Protein AF-A0ABD6B988-F1 (afdb_monomer)

Nearest PDB structures (foldseek):
  6kkk-assembly3_C  TM=8.784E-01  e=4.807E+00  Escherichia coli K-12
  6e9n-assembly2_B  TM=7.735E-01  e=2.191E+00  Escherichia coli
  8qcz-assembly1_A  TM=8.570E-01  e=4.807E+00  Homo sapiens

pLDDT: mean 90.86, std 9.49, range [39.59, 98.5]

Secondary structure (DSSP, 8-state):
-HHHHHHHHHHHHHHHHHHHHHTT-HHHHHHHHHHHHHHHTHHHHHHHHHHHHHH-STTHHHHHHHHHHHHHIIIIIHHHHHHHHHHHHHHHHHHHHHHHHHHHHHHHGGGPPPPGGG-

InterPro domains:
  IPR011701 Major facilitator superfamily [PF07690] (2-114)
  IPR020846 Major facilitator superfamily domain [PS50850] (1-119)
  IPR036259 MFS transporter superfamily [G3DSA:1.20.1250.20] (1-118)
  IPR036259 MFS transporter superfamily [SSF103473] (2-114)

Foldseek 3Di:
DLLLVLLLLLLVLLLQLLVCVVVVNVVSNVVSNVSSVVSVPVCVVVVLVVQCLAVNDPPSVVSVVVVCVVVVCCPPVVVVVLVVCCVPVNDSVSSNVVSVVSNVVSVVVVPDDDRPVPD

Mean predicted aligned error: 4.56 Å

Structure (mmCIF, N/CA/C/O b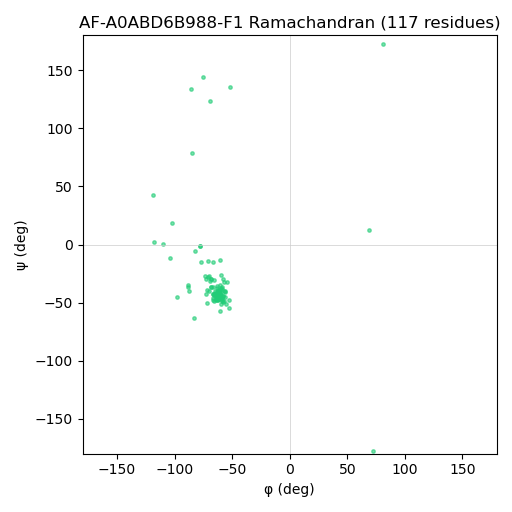ackbone):
data_AF-A0ABD6B988-F1
#
_entry.id   AF-A0ABD6B988-F1
#
loop_
_atom_site.group_PDB
_atom_site.id
_atom_site.type_symbol
_atom_site.label_atom_id
_atom_site.label_alt_id
_atom_site.label_comp_id
_atom_site.label_asym_id
_atom_site.label_entity_id
_atom_site.label_seq_id
_atom_site.pdbx_PDB_ins_code
_atom_site.Cartn_x
_atom_site.Cartn_y
_atom_site.Cartn_z
_atom_site.occupancy
_atom_site.B_iso_or_equiv
_atom_site.auth_seq_id
_atom_site.auth_comp_id
_atom_site.auth_asym_id
_atom_site.auth_atom_id
_atom_site.pdbx_PDB_model_num
ATOM 1 N N . A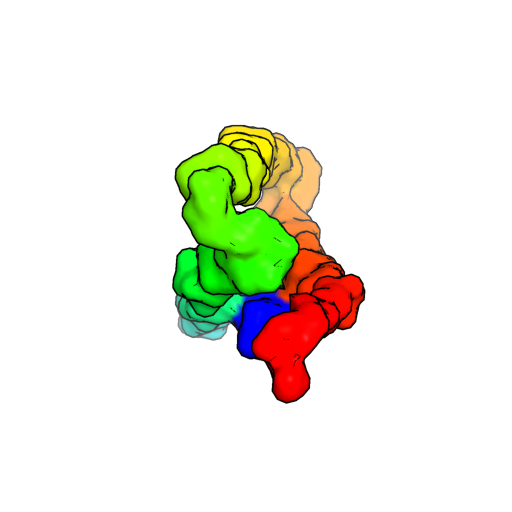RG A 1 1 ? -14.901 -4.054 4.512 1.00 82.69 1 ARG A N 1
ATOM 2 C CA . ARG A 1 1 ? -14.888 -4.642 3.145 1.00 82.69 1 ARG A CA 1
ATOM 3 C C . ARG A 1 1 ? -14.439 -3.636 2.079 1.00 82.69 1 ARG A C 1
ATOM 5 O O . ARG A 1 1 ? -13.495 -3.948 1.371 1.00 82.69 1 ARG A O 1
ATOM 12 N N . THR A 1 2 ? -15.017 -2.430 2.001 1.00 89.75 2 THR A N 1
ATOM 13 C CA . THR A 1 2 ? -14.612 -1.383 1.032 1.00 89.75 2 THR A CA 1
ATOM 14 C C . THR A 1 2 ? -13.115 -1.071 1.063 1.00 89.75 2 THR A C 1
ATOM 16 O O . THR A 1 2 ? -12.467 -1.086 0.025 1.00 89.75 2 THR A O 1
ATOM 19 N N . VAL A 1 3 ? -12.542 -0.876 2.256 1.00 92.06 3 VAL A N 1
ATOM 20 C CA . VAL A 1 3 ? -11.100 -0.632 2.416 1.00 92.06 3 VAL A CA 1
ATOM 21 C C . VAL A 1 3 ? -10.256 -1.778 1.865 1.00 92.06 3 VAL A C 1
ATOM 23 O O . VAL A 1 3 ? -9.302 -1.518 1.145 1.00 92.06 3 VAL A O 1
ATOM 26 N N . THR A 1 4 ? -10.587 -3.025 2.213 1.00 94.12 4 THR A N 1
ATOM 27 C CA . THR A 1 4 ? -9.858 -4.223 1.768 1.00 94.12 4 THR A CA 1
ATOM 28 C C . THR A 1 4 ? -9.725 -4.231 0.253 1.00 94.12 4 THR A C 1
ATOM 30 O O . THR A 1 4 ? -8.617 -4.285 -0.268 1.00 94.12 4 THR A O 1
ATOM 33 N N . VAL A 1 5 ? -10.858 -4.113 -0.448 1.00 95.38 5 VAL A N 1
ATOM 34 C CA . VAL A 1 5 ? -10.897 -4.116 -1.914 1.00 95.38 5 VAL A CA 1
ATOM 35 C C . VAL A 1 5 ? -10.118 -2.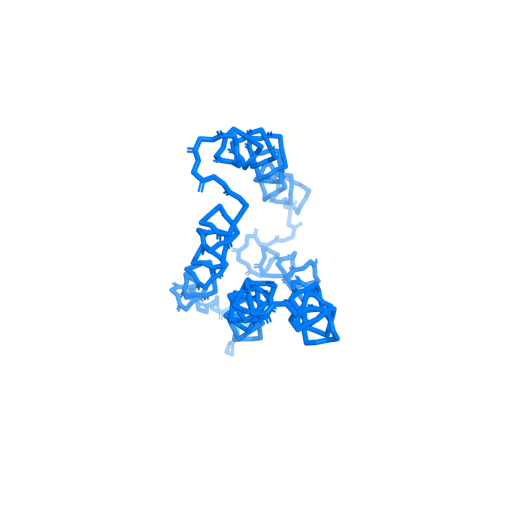927 -2.467 1.00 95.38 5 VAL A C 1
ATOM 37 O O . VAL A 1 5 ? -9.293 -3.100 -3.356 1.00 95.38 5 VAL A O 1
ATOM 40 N N . SER A 1 6 ? -10.321 -1.738 -1.900 1.00 96.38 6 SER A N 1
ATOM 41 C CA . SER A 1 6 ? -9.645 -0.523 -2.348 1.00 96.38 6 SER A CA 1
ATOM 42 C C . SER A 1 6 ? -8.122 -0.621 -2.211 1.00 96.38 6 SER A C 1
ATOM 44 O O . SER A 1 6 ? -7.400 -0.335 -3.154 1.00 96.38 6 SER A O 1
ATOM 46 N N . LEU A 1 7 ? -7.602 -1.087 -1.076 1.00 96.44 7 LEU A N 1
ATOM 47 C CA . LEU A 1 7 ? -6.158 -1.218 -0.862 1.00 96.44 7 LEU A CA 1
ATOM 48 C C . LEU A 1 7 ? -5.525 -2.313 -1.728 1.00 96.44 7 LEU A C 1
ATOM 50 O O . LEU A 1 7 ? -4.427 -2.117 -2.248 1.00 96.44 7 LEU A O 1
ATOM 54 N N . VAL A 1 8 ? -6.226 -3.429 -1.945 1.00 97.50 8 VAL A N 1
ATOM 55 C CA . VAL A 1 8 ? -5.767 -4.468 -2.878 1.00 97.50 8 VAL A CA 1
ATOM 56 C C . VAL A 1 8 ? -5.714 -3.918 -4.305 1.00 97.50 8 VAL A C 1
ATOM 58 O O . VAL A 1 8 ? -4.688 -4.057 -4.964 1.00 97.50 8 VAL A O 1
ATOM 61 N N . LEU A 1 9 ? -6.763 -3.226 -4.764 1.00 98.00 9 LEU A N 1
ATOM 62 C CA . LEU A 1 9 ? -6.777 -2.586 -6.083 1.00 98.00 9 LEU A CA 1
ATOM 63 C C . LEU A 1 9 ? -5.712 -1.491 -6.208 1.00 98.00 9 LEU A C 1
ATOM 65 O O . LEU A 1 9 ? -5.094 -1.374 -7.260 1.00 98.00 9 LEU A O 1
ATOM 69 N N . CYS A 1 10 ? -5.440 -0.740 -5.138 1.00 98.25 10 CYS A N 1
ATOM 70 C CA . CYS A 1 10 ? -4.343 0.226 -5.087 1.00 98.25 10 CYS A CA 1
ATOM 71 C C . CYS A 1 10 ? -2.991 -0.453 -5.337 1.00 98.25 10 CYS A C 1
ATOM 73 O O . CYS A 1 10 ? -2.207 0.029 -6.151 1.00 98.25 10 CYS A O 1
ATOM 75 N N . GLY A 1 11 ? -2.713 -1.566 -4.653 1.00 98.06 11 GLY A N 1
ATOM 76 C CA . GLY A 1 11 ? -1.467 -2.306 -4.834 1.00 98.06 11 GLY A CA 1
ATOM 77 C C . GLY A 1 11 ? -1.358 -2.949 -6.218 1.00 98.06 11 GLY A C 1
ATOM 78 O O . GLY A 1 11 ? -0.321 -2.831 -6.861 1.00 98.06 11 GLY A O 1
ATOM 79 N N . VAL A 1 12 ? -2.439 -3.545 -6.729 1.00 98.44 12 VAL A N 1
ATOM 80 C CA . VAL A 1 12 ? -2.476 -4.121 -8.086 1.00 98.44 12 VAL A CA 1
ATOM 81 C C . VAL A 1 12 ? -2.269 -3.045 -9.154 1.00 98.44 12 VAL A C 1
ATOM 83 O O . VAL A 1 12 ? -1.469 -3.239 -10.067 1.00 98.44 12 VAL A O 1
ATOM 86 N N . ALA A 1 13 ? -2.933 -1.894 -9.029 1.00 98.50 13 ALA A N 1
ATOM 87 C CA . ALA A 1 13 ? -2.752 -0.770 -9.942 1.00 98.50 13 ALA A CA 1
ATOM 88 C C . ALA A 1 13 ? -1.314 -0.234 -9.895 1.00 98.50 13 ALA A C 1
ATOM 90 O O . ALA A 1 13 ? -0.733 0.038 -10.942 1.00 98.50 13 ALA A O 1
ATOM 91 N N . LEU A 1 14 ? -0.705 -0.155 -8.707 1.00 98.50 14 LEU A N 1
ATOM 92 C CA . LEU A 1 14 ? 0.690 0.259 -8.564 1.00 98.50 14 LEU A CA 1
ATOM 93 C C . LEU A 1 14 ? 1.663 -0.745 -9.203 1.00 98.50 14 LEU A C 1
ATOM 95 O O . LEU A 1 14 ? 2.571 -0.333 -9.919 1.00 98.50 14 LEU A O 1
ATOM 99 N N . ALA A 1 15 ? 1.455 -2.051 -9.010 1.00 98.38 15 ALA A N 1
ATOM 100 C CA . ALA A 1 15 ? 2.248 -3.087 -9.676 1.00 98.38 15 ALA A CA 1
ATOM 101 C C . ALA A 1 15 ? 2.100 -3.019 -11.206 1.00 98.38 15 ALA A C 1
ATOM 103 O O . ALA A 1 15 ? 3.087 -3.113 -11.935 1.00 98.38 15 ALA A O 1
ATOM 104 N N . GLY A 1 16 ? 0.878 -2.786 -11.694 1.00 98.12 16 GLY A N 1
ATOM 105 C CA . GLY A 1 16 ? 0.615 -2.552 -13.110 1.00 98.12 16 GLY A CA 1
ATOM 106 C C . GLY A 1 16 ? 1.324 -1.304 -13.639 1.00 98.12 16 GLY A C 1
ATOM 107 O O . GLY A 1 16 ? 1.871 -1.340 -14.738 1.00 98.12 16 GLY A O 1
ATOM 108 N N . ALA A 1 17 ? 1.362 -0.216 -12.863 1.00 98.38 17 ALA A N 1
ATOM 109 C CA . ALA A 1 17 ? 2.091 0.994 -13.233 1.00 98.38 17 ALA A CA 1
ATOM 110 C C . ALA A 1 17 ? 3.594 0.710 -13.373 1.00 98.38 17 ALA A C 1
ATOM 112 O O . ALA A 1 17 ? 4.190 1.124 -14.361 1.00 98.38 17 ALA A O 1
ATOM 113 N N . VAL A 1 18 ? 4.191 -0.061 -12.455 1.00 98.25 18 VAL A N 1
ATOM 114 C CA . VAL A 1 18 ? 5.594 -0.498 -12.575 1.00 98.25 18 VAL A CA 1
ATOM 115 C C . VAL A 1 18 ? 5.816 -1.276 -13.875 1.00 98.25 18 VAL A C 1
ATOM 117 O O . VAL A 1 18 ? 6.709 -0.931 -14.643 1.00 98.25 18 VAL A O 1
ATOM 120 N N . ALA A 1 19 ? 4.970 -2.267 -14.172 1.00 97.94 19 ALA A N 1
ATOM 121 C CA . ALA A 1 19 ? 5.085 -3.060 -15.398 1.00 97.94 19 ALA A CA 1
ATOM 122 C C . ALA A 1 19 ? 4.919 -2.215 -16.677 1.00 97.94 19 ALA A C 1
ATOM 124 O O . ALA A 1 19 ? 5.664 -2.389 -17.640 1.00 97.94 19 ALA A O 1
ATOM 125 N N . ALA A 1 20 ? 3.970 -1.273 -16.691 1.00 97.81 20 ALA A N 1
ATOM 126 C CA . ALA A 1 20 ? 3.764 -0.364 -17.817 1.00 97.81 20 ALA A CA 1
ATOM 127 C C . ALA A 1 20 ? 4.941 0.608 -18.003 1.00 97.81 20 ALA A C 1
ATOM 129 O O . ALA A 1 20 ? 5.308 0.908 -19.138 1.00 97.81 20 ALA A O 1
ATOM 130 N N . GLY A 1 21 ? 5.537 1.074 -16.901 1.00 97.06 21 GLY A N 1
ATOM 131 C CA . GLY A 1 21 ? 6.726 1.925 -16.911 1.00 97.06 21 GLY A CA 1
ATOM 132 C C . GLY A 1 21 ? 7.941 1.215 -17.508 1.00 97.06 21 GLY A C 1
ATOM 133 O O . GLY A 1 21 ? 8.566 1.753 -18.417 1.00 97.06 21 GLY A O 1
ATOM 134 N N . GLU A 1 22 ? 8.213 -0.017 -17.072 1.00 96.94 22 GLU A N 1
ATOM 135 C CA . GLU A 1 22 ? 9.294 -0.858 -17.616 1.00 96.94 22 GLU A CA 1
ATOM 136 C C . GLU A 1 22 ? 9.110 -1.159 -19.111 1.00 96.94 22 GLU A C 1
ATOM 138 O O . GLU A 1 22 ? 10.075 -1.191 -19.870 1.00 96.94 22 GLU A O 1
ATOM 143 N N . ALA A 1 23 ? 7.864 -1.323 -19.564 1.00 97.00 23 ALA A N 1
ATOM 144 C CA . ALA A 1 23 ? 7.542 -1.540 -20.974 1.00 97.00 23 ALA A CA 1
ATOM 145 C C . ALA A 1 23 ? 7.578 -0.257 -21.833 1.00 97.00 23 ALA A C 1
ATOM 147 O O . ALA A 1 23 ? 7.290 -0.314 -23.029 1.00 97.00 23 ALA A O 1
ATOM 148 N N . GLY A 1 24 ? 7.863 0.913 -21.247 1.00 96.44 24 GLY A N 1
ATOM 149 C CA . GLY A 1 24 ? 7.826 2.203 -21.945 1.00 96.44 24 GLY A CA 1
ATOM 150 C C . GLY A 1 24 ? 6.416 2.665 -22.342 1.00 96.44 24 GLY A C 1
ATOM 151 O O . GLY A 1 24 ? 6.261 3.611 -23.117 1.00 96.44 24 GLY A O 1
ATOM 152 N N . PHE A 1 25 ? 5.363 2.030 -21.817 1.00 97.62 25 PHE A N 1
ATOM 153 C CA . PHE A 1 25 ? 3.977 2.353 -22.143 1.00 97.62 25 PHE A CA 1
ATOM 154 C C . PHE A 1 25 ? 3.452 3.504 -21.271 1.00 97.62 25 PHE A C 1
ATOM 156 O O . PHE A 1 25 ? 2.703 3.312 -20.310 1.00 97.62 25 PHE A O 1
ATOM 163 N N . GLY A 1 26 ? 3.835 4.733 -21.633 1.00 96.31 26 GLY A N 1
ATOM 164 C CA . GLY A 1 26 ? 3.566 5.937 -20.836 1.00 96.31 26 GLY A CA 1
ATOM 165 C C . GLY A 1 26 ? 2.085 6.188 -20.519 1.00 96.31 26 GLY A C 1
ATOM 166 O O . GLY A 1 26 ? 1.749 6.518 -19.384 1.00 96.31 26 GLY A O 1
ATOM 167 N N . ALA A 1 27 ? 1.177 5.977 -21.478 1.00 97.62 27 ALA A N 1
ATOM 168 C CA . ALA A 1 27 ? -0.259 6.159 -21.236 1.00 97.62 27 ALA A CA 1
ATOM 169 C C . ALA A 1 27 ? -0.801 5.156 -20.201 1.00 97.62 27 ALA A C 1
ATOM 171 O O . ALA A 1 27 ? -1.540 5.543 -19.294 1.00 97.62 27 ALA A O 1
ATOM 172 N N . GLY A 1 28 ? -0.390 3.885 -20.293 1.00 97.31 28 GLY A N 1
ATOM 173 C CA . GLY A 1 28 ? -0.753 2.860 -19.314 1.00 97.31 28 GLY A CA 1
ATOM 174 C C . GLY A 1 28 ? -0.220 3.176 -17.922 1.00 97.31 28 GLY A C 1
ATOM 175 O O . GLY A 1 28 ? -0.967 3.076 -16.952 1.00 97.31 28 GLY A O 1
ATOM 176 N N . PHE A 1 29 ? 1.030 3.639 -17.827 1.00 97.81 29 PHE A N 1
ATOM 177 C CA . PHE A 1 29 ? 1.616 4.091 -16.565 1.00 97.81 29 PHE A CA 1
ATOM 178 C C . PHE A 1 29 ? 0.766 5.186 -15.905 1.00 97.81 29 PHE A C 1
ATOM 180 O O . PHE A 1 29 ? 0.396 5.051 -14.739 1.00 97.81 29 PHE A O 1
ATOM 187 N N . VAL A 1 30 ? 0.406 6.239 -16.651 1.00 98.31 30 VAL A N 1
ATOM 188 C CA . VAL A 1 30 ? -0.368 7.380 -16.126 1.00 98.31 30 VAL A CA 1
ATOM 189 C C . VAL A 1 30 ? -1.752 6.948 -15.636 1.00 98.31 30 VAL A C 1
ATOM 191 O O . VAL A 1 30 ? -2.180 7.343 -14.550 1.00 98.31 30 VAL A O 1
ATOM 194 N N . VAL A 1 31 ? -2.450 6.109 -16.403 1.00 98.50 31 VAL A N 1
ATOM 195 C CA . VAL A 1 31 ? -3.772 5.602 -16.005 1.00 98.50 31 VAL A CA 1
ATOM 196 C C . VAL A 1 31 ? -3.668 4.757 -14.735 1.00 98.50 31 VAL A C 1
ATOM 198 O O . VAL A 1 31 ? -4.455 4.937 -13.806 1.00 98.50 31 VAL A O 1
ATOM 201 N N . LEU A 1 32 ? -2.682 3.863 -14.664 1.00 98.44 32 LEU A N 1
ATOM 202 C CA . LEU A 1 32 ? -2.525 2.939 -13.543 1.00 98.44 32 LEU A CA 1
ATOM 203 C C . LEU A 1 32 ? -2.051 3.640 -12.267 1.00 98.44 32 LEU A C 1
ATOM 205 O O . LEU A 1 32 ? -2.571 3.346 -11.191 1.00 98.44 32 LEU A O 1
ATOM 209 N N . ILE A 1 33 ? -1.141 4.615 -12.359 1.00 97.69 33 ILE A N 1
ATOM 210 C CA . ILE A 1 33 ? -0.729 5.396 -11.186 1.00 97.69 33 ILE A CA 1
ATOM 211 C C . ILE A 1 33 ? -1.868 6.295 -10.685 1.00 97.69 33 ILE A C 1
ATOM 213 O O . ILE A 1 33 ? -2.070 6.419 -9.476 1.00 97.69 33 ILE A O 1
ATOM 217 N N . GLY A 1 34 ? -2.675 6.851 -11.597 1.00 98.06 34 GLY A N 1
ATOM 218 C CA . GLY A 1 34 ? -3.898 7.575 -11.254 1.00 98.06 34 GLY A CA 1
ATOM 219 C C . GLY A 1 34 ? -4.922 6.679 -10.553 1.00 98.06 34 GLY A C 1
ATOM 220 O O . GLY A 1 34 ? -5.474 7.060 -9.520 1.00 98.06 34 GLY A O 1
ATOM 221 N N . ALA A 1 35 ? -5.120 5.455 -11.047 1.00 98.06 35 ALA A N 1
ATOM 222 C CA . ALA A 1 35 ? -5.972 4.461 -10.400 1.00 98.06 35 ALA A CA 1
ATOM 223 C C . ALA A 1 35 ? -5.448 4.078 -9.005 1.00 98.06 35 ALA A C 1
ATOM 225 O O . ALA A 1 35 ? -6.227 4.014 -8.055 1.00 98.06 35 ALA A O 1
ATOM 226 N N . ALA A 1 36 ? -4.134 3.892 -8.840 1.00 98.06 36 ALA A N 1
ATOM 227 C CA . ALA A 1 36 ? -3.531 3.638 -7.533 1.00 98.06 36 ALA A CA 1
ATOM 228 C C . ALA A 1 36 ? -3.799 4.794 -6.549 1.00 98.06 36 ALA A C 1
ATOM 230 O O . ALA A 1 36 ? -4.200 4.559 -5.407 1.00 98.06 36 ALA A O 1
ATOM 231 N N . ALA A 1 37 ? -3.659 6.047 -6.997 1.00 96.31 37 ALA A N 1
ATOM 232 C CA . ALA A 1 37 ? -3.983 7.222 -6.188 1.00 96.31 37 ALA A CA 1
ATOM 233 C C . ALA A 1 37 ? -5.474 7.276 -5.804 1.00 96.31 37 ALA A C 1
ATOM 235 O O . ALA A 1 37 ? -5.800 7.519 -4.640 1.00 96.31 37 ALA A O 1
ATOM 236 N N . LEU A 1 38 ? -6.374 6.981 -6.750 1.00 96.12 38 LEU A N 1
ATOM 237 C CA . LEU A 1 38 ? -7.819 6.916 -6.519 1.00 96.12 38 LEU A CA 1
ATOM 238 C C . LEU A 1 38 ? -8.173 5.862 -5.463 1.00 96.12 38 LEU A C 1
ATOM 240 O O . LEU A 1 38 ? -8.863 6.157 -4.488 1.00 96.12 38 LEU A O 1
ATOM 244 N N . PHE A 1 39 ? -7.671 4.639 -5.620 1.00 96.88 39 PHE A N 1
ATOM 245 C CA . PHE A 1 39 ? -7.973 3.532 -4.715 1.00 96.88 39 PHE A CA 1
ATOM 246 C C . PHE A 1 39 ? -7.324 3.671 -3.333 1.00 96.88 39 PHE A C 1
ATOM 248 O O . PHE A 1 39 ? -7.732 3.001 -2.382 1.00 96.88 39 PHE A O 1
ATOM 255 N N . ARG A 1 40 ? -6.357 4.571 -3.161 1.00 94.06 40 ARG A N 1
ATOM 256 C CA . ARG A 1 40 ? -5.846 4.933 -1.835 1.00 94.06 40 ARG A CA 1
ATOM 257 C C . ARG A 1 40 ? -6.831 5.811 -1.049 1.00 94.06 40 ARG A C 1
ATOM 259 O O . ARG A 1 40 ? -6.824 5.772 0.180 1.00 94.06 40 ARG A O 1
ATOM 266 N N . ALA A 1 41 ? -7.690 6.578 -1.725 1.00 90.75 41 ALA A N 1
ATOM 267 C CA . ALA A 1 41 ? -8.525 7.605 -1.100 1.00 90.75 41 ALA A CA 1
ATOM 268 C C . ALA A 1 41 ? -9.546 7.095 -0.054 1.00 90.75 41 ALA A C 1
ATOM 270 O O . ALA A 1 41 ? -9.652 7.719 1.006 1.00 90.75 41 ALA A O 1
ATOM 271 N N . PRO A 1 42 ? -10.264 5.967 -0.255 1.00 90.31 42 PRO A N 1
ATOM 272 C CA . PRO A 1 42 ? -11.312 5.526 0.676 1.00 90.31 42 PRO A CA 1
ATOM 273 C C . PRO A 1 42 ? -10.831 5.267 2.108 1.00 90.31 42 PRO A C 1
ATOM 275 O O . PRO A 1 42 ? -11.598 5.410 3.058 1.00 90.31 42 PRO A O 1
ATOM 278 N N . VAL A 1 43 ? -9.549 4.936 2.285 1.00 88.56 43 VAL A N 1
ATOM 279 C CA . VAL A 1 43 ? -8.917 4.740 3.598 1.00 88.56 43 VAL A CA 1
ATOM 280 C C . VAL A 1 43 ? -9.065 5.982 4.478 1.00 88.56 43 VAL A C 1
ATOM 282 O O . VAL A 1 43 ? -9.362 5.854 5.664 1.00 88.56 43 VAL A O 1
ATOM 285 N N . PHE A 1 44 ? -8.917 7.179 3.903 1.00 86.12 44 PHE A N 1
ATOM 286 C CA . PHE A 1 44 ? -8.952 8.435 4.656 1.00 86.12 44 PHE A CA 1
ATOM 287 C C . PHE A 1 44 ? -10.335 8.758 5.224 1.00 86.12 44 PHE A C 1
ATOM 289 O O . PHE A 1 44 ? -10.420 9.373 6.282 1.00 86.12 44 PHE A O 1
ATOM 296 N N . ALA A 1 45 ? -11.402 8.322 4.551 1.00 88.00 45 ALA A N 1
ATOM 297 C CA . ALA A 1 45 ? -12.773 8.541 5.001 1.00 88.00 45 ALA A CA 1
ATOM 298 C C . ALA A 1 45 ? -13.275 7.428 5.936 1.00 88.00 45 ALA A C 1
ATOM 300 O O . ALA A 1 45 ? -14.042 7.691 6.858 1.00 88.00 45 ALA A O 1
ATOM 301 N N . VAL A 1 46 ? -12.856 6.178 5.711 1.00 88.25 46 VAL A N 1
ATOM 302 C CA . VAL A 1 46 ? -13.427 5.018 6.413 1.00 88.25 46 VAL A CA 1
ATOM 303 C C . VAL A 1 46 ? -12.720 4.718 7.738 1.00 88.25 46 VAL A C 1
ATOM 305 O O . VAL A 1 46 ? -13.384 4.345 8.702 1.00 88.25 46 VAL A O 1
ATOM 308 N N . PHE A 1 47 ? -11.396 4.888 7.825 1.00 87.12 47 PHE A N 1
ATOM 309 C CA . PHE A 1 47 ? -10.642 4.543 9.041 1.00 87.12 47 PHE A CA 1
ATOM 310 C C . PHE A 1 47 ? -11.080 5.318 10.283 1.00 87.12 47 PHE A C 1
ATOM 312 O O . PHE A 1 47 ? -11.190 4.688 11.335 1.00 87.12 47 PHE A O 1
ATOM 319 N N . PRO A 1 48 ? -11.360 6.634 10.203 1.00 86.06 48 PRO A N 1
ATOM 320 C CA . PRO A 1 48 ? -11.829 7.359 11.371 1.00 86.06 48 PRO A CA 1
ATOM 321 C C . PRO A 1 48 ? -13.123 6.762 11.950 1.00 86.06 48 PRO A C 1
ATOM 323 O O . PRO A 1 48 ? -13.210 6.508 13.149 1.00 86.06 48 PRO A O 1
ATOM 326 N N . ASN A 1 49 ? -14.088 6.425 11.091 1.00 85.69 49 ASN A N 1
ATOM 327 C CA . ASN A 1 49 ? -15.338 5.805 11.532 1.00 85.69 49 ASN A CA 1
ATOM 328 C C . ASN A 1 49 ? -15.099 4.435 12.183 1.00 85.69 49 ASN A C 1
ATOM 330 O O . ASN A 1 49 ? -15.620 4.189 13.263 1.00 85.69 49 ASN A O 1
ATOM 334 N N . ILE A 1 50 ? -14.230 3.596 11.603 1.00 87.12 50 ILE A N 1
ATOM 335 C CA . ILE A 1 50 ? -13.860 2.303 12.206 1.00 87.12 50 ILE A CA 1
ATOM 336 C C . ILE A 1 50 ? -13.278 2.501 13.614 1.00 87.12 50 ILE A C 1
ATOM 338 O O . ILE A 1 50 ? -13.639 1.778 14.535 1.00 87.12 50 ILE A O 1
ATOM 342 N N . VAL A 1 51 ? -12.394 3.481 13.815 1.00 88.88 51 VAL A N 1
ATOM 343 C CA . VAL A 1 51 ? -11.825 3.753 15.147 1.00 88.88 51 VAL A CA 1
ATOM 344 C C . VAL A 1 51 ? -12.908 4.175 16.140 1.00 88.88 51 VAL A C 1
ATOM 346 O O . VAL A 1 51 ? -12.924 3.679 17.267 1.00 88.88 51 VAL A O 1
ATOM 349 N N . ALA A 1 52 ? -13.841 5.033 15.727 1.00 86.25 52 ALA A N 1
ATOM 350 C CA . ALA A 1 52 ? -14.961 5.432 16.574 1.00 86.25 52 ALA A CA 1
ATOM 351 C C . ALA A 1 52 ? -15.874 4.246 16.939 1.00 86.25 52 ALA A C 1
ATOM 353 O O . ALA A 1 52 ? -16.333 4.167 18.078 1.00 86.25 52 ALA A O 1
ATOM 354 N N . ASP A 1 53 ? -16.101 3.316 16.010 1.00 88.00 53 ASP A N 1
ATOM 355 C CA . ASP A 1 53 ? -16.948 2.139 16.233 1.00 88.00 53 ASP A CA 1
ATOM 356 C C . ASP A 1 53 ? -16.323 1.135 17.217 1.00 88.00 53 ASP A C 1
ATOM 358 O O . ASP A 1 53 ? -17.047 0.450 17.938 1.00 88.00 53 ASP A O 1
ATOM 362 N N . TYR A 1 54 ? -14.989 1.034 17.264 1.00 86.94 54 TYR A N 1
ATOM 363 C CA . TYR A 1 54 ? -14.273 0.107 18.154 1.00 86.94 54 TYR A CA 1
ATOM 364 C C . TYR A 1 54 ? -13.975 0.679 19.536 1.00 86.94 54 TYR A C 1
ATOM 366 O O . TYR A 1 54 ? -14.056 -0.044 20.526 1.00 86.94 54 TYR A O 1
ATOM 374 N N . TYR A 1 55 ? -13.595 1.953 19.604 1.00 87.81 55 TYR A N 1
ATOM 375 C CA . TYR A 1 55 ? -13.085 2.566 20.833 1.00 87.81 55 TYR A CA 1
ATOM 376 C C . TYR A 1 55 ? -14.050 3.594 21.436 1.00 87.81 55 TYR A C 1
ATOM 378 O O . TYR A 1 55 ? -13.763 4.190 22.476 1.00 87.81 55 TYR A O 1
ATOM 386 N N . GLY A 1 56 ? -15.207 3.797 20.801 1.00 85.31 56 GLY A N 1
ATOM 387 C CA . GLY A 1 56 ? -16.209 4.760 21.227 1.00 85.31 56 GLY A CA 1
ATOM 388 C C . GLY A 1 56 ? -15.796 6.212 20.975 1.00 85.31 56 GLY A C 1
ATOM 389 O O . GLY A 1 56 ? -14.746 6.522 20.405 1.00 85.31 56 GLY A O 1
ATOM 390 N N . ARG A 1 57 ? -16.667 7.133 21.403 1.00 84.31 57 ARG A N 1
ATOM 391 C CA . ARG A 1 57 ? -16.517 8.579 21.161 1.00 84.31 57 ARG A CA 1
ATOM 392 C C . ARG A 1 57 ? -16.042 9.377 22.375 1.00 84.31 57 ARG A C 1
ATOM 394 O O . ARG A 1 57 ? -15.651 10.523 22.205 1.00 84.31 57 ARG A O 1
ATOM 401 N N . THR A 1 58 ? -16.036 8.783 23.570 1.00 86.31 58 THR A N 1
ATOM 402 C CA . THR A 1 58 ? -15.656 9.463 24.823 1.00 86.31 58 THR A CA 1
ATOM 403 C C . THR A 1 58 ? -14.229 10.018 24.784 1.00 86.31 58 THR A C 1
ATOM 405 O O . THR A 1 58 ? -14.005 11.128 25.247 1.00 86.31 58 THR A O 1
ATOM 408 N N . TYR A 1 59 ? -13.298 9.277 24.174 1.00 86.88 59 TYR A N 1
ATOM 409 C CA . TYR A 1 59 ? -11.894 9.666 23.978 1.00 86.88 59 TYR A CA 1
ATOM 410 C C . TYR A 1 59 ? -11.548 9.740 22.484 1.00 86.88 59 TYR A C 1
ATOM 412 O O . TYR A 1 59 ? -10.540 9.207 22.019 1.00 86.88 59 TYR A O 1
ATOM 420 N N . SER A 1 60 ? -12.448 10.316 21.674 1.00 84.75 60 SER A N 1
ATOM 421 C CA . SER A 1 60 ? -12.293 10.304 20.213 1.00 84.75 60 SER A CA 1
ATOM 422 C C . SER A 1 60 ? -11.004 10.987 19.759 1.00 84.75 60 SER A C 1
ATOM 424 O O . SER A 1 60 ? -10.365 10.526 18.817 1.00 84.75 60 SER A O 1
ATOM 426 N N . SER A 1 61 ? -10.611 12.068 20.434 1.00 87.25 61 SER A N 1
ATOM 427 C CA . SER A 1 61 ? -9.411 12.833 20.095 1.00 87.25 61 SER A CA 1
ATOM 428 C C . SER A 1 61 ? -8.141 12.019 20.332 1.00 87.25 61 SER A C 1
ATOM 430 O O . SER A 1 61 ? -7.287 11.961 19.449 1.00 87.25 61 SER A O 1
ATOM 432 N N . GLU A 1 62 ? -8.035 11.338 21.474 1.00 91.44 62 GLU A N 1
ATOM 433 C CA . GLU A 1 62 ? -6.905 10.469 21.807 1.00 91.44 62 GLU A CA 1
ATOM 434 C C . GLU A 1 62 ? -6.844 9.253 20.879 1.00 91.44 62 GLU A C 1
ATOM 436 O O . GLU A 1 62 ? -5.777 8.923 20.359 1.00 91.44 62 GLU A O 1
ATOM 441 N N . ASN A 1 63 ? -7.994 8.633 20.594 1.00 89.31 63 ASN A N 1
ATOM 442 C CA . ASN A 1 63 ? -8.088 7.490 19.686 1.00 89.31 63 ASN A CA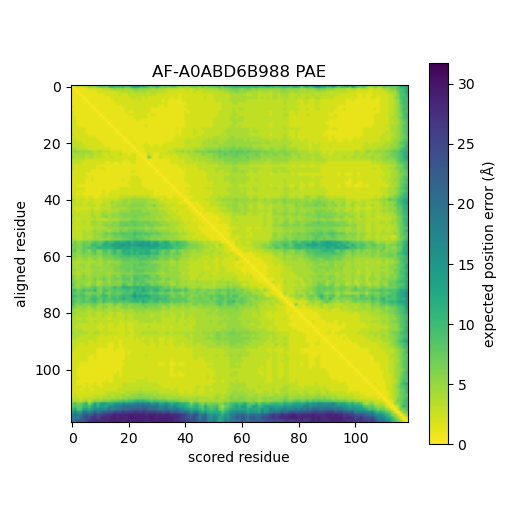 1
ATOM 443 C C . ASN A 1 63 ? -7.643 7.861 18.258 1.00 89.31 63 ASN A C 1
ATOM 445 O O . ASN A 1 63 ? -6.894 7.116 17.618 1.00 89.31 63 ASN A O 1
ATOM 449 N N . TYR A 1 64 ? -8.043 9.036 17.756 1.00 86.62 64 TYR A N 1
ATOM 450 C CA . TYR A 1 64 ? -7.579 9.533 16.458 1.00 86.62 64 TYR A CA 1
ATOM 451 C C . TYR A 1 64 ? -6.113 9.942 16.467 1.00 86.62 64 TYR A C 1
ATOM 453 O O . TYR A 1 64 ? -5.407 9.669 15.495 1.00 86.62 64 TYR A O 1
ATOM 461 N N . ALA A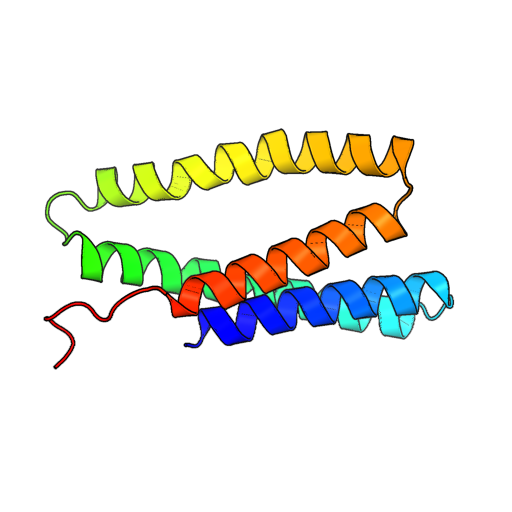 1 65 ? -5.639 10.579 17.539 1.00 87.94 65 ALA A N 1
ATOM 462 C CA . ALA A 1 65 ? -4.235 10.937 17.676 1.00 87.94 65 ALA A CA 1
ATOM 463 C C . ALA A 1 65 ? -3.357 9.682 17.627 1.00 87.94 65 ALA A C 1
ATOM 465 O O . ALA A 1 65 ? -2.408 9.639 16.843 1.00 87.94 65 ALA A O 1
ATOM 466 N N . ALA A 1 66 ? -3.733 8.632 18.367 1.00 89.44 66 ALA A N 1
ATOM 467 C CA . ALA A 1 66 ? -3.065 7.336 18.345 1.00 89.44 66 ALA A CA 1
ATOM 468 C C . ALA A 1 66 ? -3.036 6.737 16.931 1.00 89.44 66 ALA A C 1
ATOM 470 O O . ALA A 1 66 ? -1.959 6.392 16.443 1.00 89.44 66 ALA A O 1
ATOM 471 N N . LEU A 1 67 ? -4.175 6.703 16.225 1.00 87.75 67 LEU A N 1
ATOM 472 C CA . LEU A 1 67 ? -4.237 6.249 14.830 1.00 87.75 67 LEU A CA 1
ATOM 473 C C . LEU A 1 67 ? -3.289 7.054 13.921 1.00 87.75 67 LEU A C 1
ATOM 475 O O . LEU A 1 67 ? -2.570 6.488 13.094 1.00 87.75 67 LEU A O 1
ATOM 479 N N . TYR A 1 68 ? -3.281 8.381 14.052 1.00 87.50 68 TYR A N 1
ATOM 480 C CA . TYR A 1 68 ? -2.503 9.254 13.179 1.00 87.50 68 TYR A CA 1
ATOM 481 C C . TYR A 1 68 ? -1.008 9.289 13.485 1.00 87.50 68 TYR A C 1
ATOM 483 O O . TYR A 1 68 ? -0.249 9.659 12.588 1.00 87.50 68 TYR A O 1
ATOM 491 N N . THR A 1 69 ? -0.548 8.815 14.648 1.00 88.75 69 THR A N 1
ATOM 492 C CA . THR A 1 69 ? 0.893 8.583 14.868 1.00 88.75 69 THR A CA 1
ATOM 493 C C . THR A 1 69 ? 1.489 7.666 13.795 1.00 88.75 69 THR A C 1
ATOM 495 O O . THR A 1 69 ? 2.607 7.894 13.335 1.00 88.75 69 THR A O 1
ATOM 498 N N . GLY A 1 70 ? 0.704 6.715 13.276 1.00 85.94 70 GLY A N 1
ATOM 499 C CA . GLY A 1 70 ? 1.095 5.864 12.154 1.00 85.94 70 GLY A CA 1
ATOM 500 C C . GLY A 1 70 ? 1.458 6.641 10.881 1.00 85.94 70 GLY A C 1
ATOM 501 O O . GLY A 1 70 ? 2.325 6.203 10.127 1.00 85.94 70 GLY A O 1
ATOM 502 N N . LYS A 1 71 ? 0.872 7.827 10.645 1.00 84.69 71 LYS A N 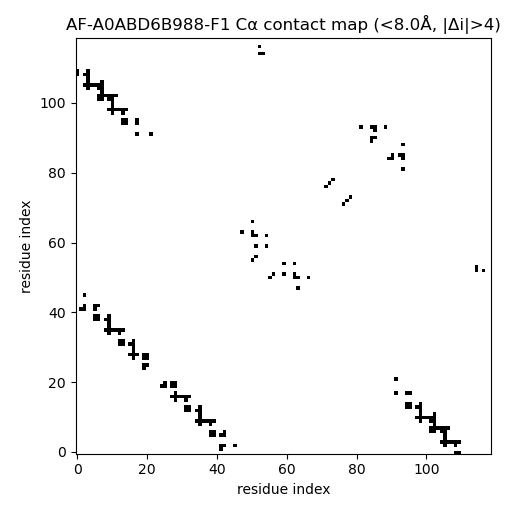1
ATOM 503 C CA . LYS A 1 71 ? 1.237 8.686 9.503 1.00 84.69 71 LYS A CA 1
ATOM 504 C C . LYS A 1 71 ? 2.639 9.273 9.641 1.00 84.69 71 LYS A C 1
ATOM 506 O O . LYS A 1 71 ? 3.272 9.505 8.617 1.00 84.69 71 LYS A O 1
ATOM 511 N N . LEU A 1 72 ? 3.130 9.497 10.861 1.00 83.44 72 LEU A N 1
ATOM 512 C CA . LEU A 1 72 ? 4.495 9.987 11.081 1.00 83.44 72 LEU A CA 1
ATOM 513 C C . LEU A 1 72 ? 5.506 8.935 10.625 1.00 83.44 72 LEU A C 1
ATOM 515 O O . LEU A 1 72 ? 6.391 9.235 9.826 1.00 83.44 72 LEU A O 1
ATOM 519 N N . PHE A 1 73 ? 5.304 7.686 11.048 1.00 81.94 73 PHE A N 1
ATOM 520 C CA . PHE A 1 73 ? 6.127 6.561 10.612 1.00 81.94 73 PHE A CA 1
ATOM 521 C C . PHE A 1 73 ? 5.975 6.310 9.105 1.00 81.94 73 PHE A C 1
ATOM 523 O O . PHE A 1 73 ? 6.967 6.232 8.387 1.00 81.94 73 PHE A O 1
ATOM 530 N N . GLY A 1 74 ? 4.746 6.272 8.587 1.00 80.50 74 GLY A N 1
ATOM 531 C CA . GLY A 1 74 ? 4.499 6.054 7.159 1.00 80.50 74 GLY A CA 1
ATOM 532 C C . GLY A 1 74 ? 5.000 7.182 6.249 1.00 80.50 74 GLY A C 1
ATOM 533 O O . GLY A 1 74 ? 5.378 6.919 5.114 1.00 80.50 74 GLY A O 1
ATOM 534 N N . GLY A 1 75 ? 5.012 8.428 6.725 1.00 80.19 75 GLY A N 1
ATOM 535 C CA . GLY A 1 75 ? 5.473 9.592 5.970 1.00 80.19 75 GLY A CA 1
ATOM 536 C C . GLY A 1 75 ? 6.987 9.763 6.034 1.00 80.19 75 GLY A C 1
ATOM 537 O O . GLY A 1 75 ? 7.662 9.664 5.013 1.00 80.19 75 GLY A O 1
ATOM 538 N N . VAL A 1 76 ? 7.526 9.997 7.234 1.00 80.31 76 VAL A N 1
ATOM 539 C CA . VAL A 1 76 ? 8.948 10.324 7.422 1.00 80.31 76 VAL A CA 1
ATOM 540 C C . VAL A 1 76 ? 9.824 9.099 7.184 1.00 80.31 76 VAL A C 1
ATOM 542 O O . VAL A 1 76 ? 10.759 9.161 6.382 1.00 80.31 76 VAL A O 1
ATOM 545 N N . LEU A 1 77 ? 9.508 7.965 7.823 1.00 80.19 77 LEU A N 1
ATOM 546 C CA . LEU A 1 77 ? 10.287 6.744 7.601 1.00 80.19 77 LEU A CA 1
ATOM 547 C C . LEU A 1 77 ? 9.982 6.157 6.230 1.00 80.19 77 LEU A C 1
ATOM 549 O O . LEU A 1 77 ? 10.911 5.787 5.526 1.00 80.19 77 LEU A O 1
ATOM 553 N N . GLY A 1 78 ? 8.714 6.128 5.814 1.00 85.19 78 GLY A N 1
ATOM 554 C CA . GLY A 1 78 ? 8.342 5.596 4.503 1.00 85.19 78 GLY A CA 1
ATOM 555 C C . GLY A 1 78 ? 9.026 6.327 3.348 1.00 85.19 78 GLY A C 1
ATOM 556 O O . GLY A 1 78 ? 9.602 5.672 2.487 1.00 85.19 78 GLY A O 1
ATOM 557 N N . GLY A 1 79 ? 9.042 7.664 3.351 1.00 88.62 79 GLY A N 1
ATOM 558 C CA . GLY A 1 79 ? 9.719 8.445 2.312 1.00 88.62 79 GLY A CA 1
ATOM 559 C C . GLY A 1 79 ? 11.238 8.268 2.328 1.00 88.62 79 GLY A C 1
ATOM 560 O O . GLY A 1 79 ? 11.843 8.076 1.274 1.00 88.62 79 GLY A O 1
ATOM 561 N N . THR A 1 80 ? 11.852 8.262 3.515 1.00 92.06 80 THR A N 1
ATOM 562 C CA . THR A 1 80 ? 13.309 8.091 3.662 1.00 92.06 80 THR A CA 1
ATOM 563 C C . THR A 1 80 ? 13.749 6.690 3.237 1.00 92.06 80 THR A C 1
ATOM 565 O O . THR A 1 80 ? 14.675 6.546 2.442 1.00 92.06 80 THR A O 1
ATOM 568 N N . VAL A 1 81 ? 13.050 5.652 3.708 1.00 92.25 81 VAL A N 1
ATOM 569 C CA . VAL A 1 81 ? 13.318 4.252 3.350 1.00 92.25 81 VAL A CA 1
ATOM 570 C C . VAL A 1 81 ? 13.061 4.020 1.866 1.00 92.25 81 VAL A C 1
ATOM 572 O O . VAL A 1 81 ? 13.901 3.418 1.209 1.00 92.25 81 VAL A O 1
ATOM 575 N N . ALA A 1 82 ? 11.957 4.529 1.310 1.00 92.31 82 ALA A N 1
ATOM 576 C CA . ALA A 1 82 ? 11.681 4.409 -0.121 1.00 92.31 82 ALA A CA 1
ATOM 577 C C . ALA A 1 82 ? 12.769 5.089 -0.963 1.00 92.31 82 ALA A C 1
ATOM 579 O O . ALA A 1 82 ? 13.251 4.494 -1.921 1.00 92.31 82 ALA A O 1
ATOM 580 N N . SER A 1 83 ? 13.211 6.288 -0.575 1.00 93.56 83 SER A N 1
ATOM 581 C CA . SER A 1 83 ? 14.305 6.993 -1.258 1.00 93.56 83 SER A CA 1
ATOM 582 C C . SER A 1 83 ? 15.609 6.194 -1.200 1.00 93.56 83 SER A C 1
ATOM 584 O O . SER A 1 83 ? 16.277 6.032 -2.217 1.00 93.56 83 SER A O 1
ATOM 586 N N . GLY A 1 84 ? 15.945 5.637 -0.033 1.00 96.56 84 GLY A N 1
ATOM 587 C CA . GLY A 1 84 ? 17.111 4.769 0.130 1.00 96.56 84 GLY A CA 1
ATOM 588 C C . GLY A 1 84 ? 17.025 3.497 -0.717 1.00 96.56 84 GLY A C 1
ATOM 589 O O . GLY A 1 84 ? 17.990 3.145 -1.389 1.00 96.56 84 GLY A O 1
ATOM 590 N N . LEU A 1 85 ? 15.863 2.838 -0.751 1.00 95.94 85 LEU A N 1
ATOM 591 C CA . LEU A 1 85 ? 15.633 1.663 -1.595 1.00 95.94 85 LEU A CA 1
ATOM 592 C C . LEU A 1 85 ? 15.813 2.003 -3.075 1.00 95.94 85 LEU A C 1
ATOM 594 O O . LEU A 1 85 ? 16.498 1.269 -3.778 1.00 95.94 85 LEU A O 1
ATOM 598 N N . VAL A 1 86 ? 15.299 3.141 -3.540 1.00 97.44 86 VAL A N 1
ATOM 599 C CA . VAL A 1 86 ? 15.464 3.558 -4.940 1.00 97.44 86 VAL A CA 1
ATOM 600 C C . VAL A 1 86 ? 16.942 3.697 -5.316 1.00 97.44 86 VAL A C 1
ATOM 602 O O . VAL A 1 86 ? 17.318 3.311 -6.420 1.00 97.44 86 VAL A O 1
ATOM 605 N N . LEU A 1 87 ? 17.793 4.175 -4.403 1.00 97.88 87 LEU A N 1
ATOM 606 C CA . LEU A 1 87 ? 19.238 4.280 -4.638 1.00 97.88 87 LEU A CA 1
ATOM 607 C C . LEU A 1 87 ? 19.953 2.918 -4.679 1.00 97.88 87 LEU A C 1
ATOM 609 O O . LEU A 1 87 ? 20.986 2.806 -5.331 1.00 97.88 87 LEU A O 1
ATOM 613 N N . VAL A 1 88 ? 19.432 1.899 -3.987 1.00 97.75 88 VAL A N 1
ATOM 614 C CA . VAL A 1 88 ? 20.091 0.586 -3.839 1.00 97.75 88 VAL A CA 1
ATOM 615 C C . VAL A 1 88 ? 19.563 -0.449 -4.833 1.00 97.75 88 VAL A C 1
ATOM 617 O O . VAL A 1 88 ? 20.343 -1.186 -5.429 1.00 97.75 88 VAL A O 1
ATOM 620 N N . ILE A 1 89 ? 18.243 -0.525 -5.000 1.00 97.25 89 ILE A N 1
ATOM 621 C CA . ILE A 1 89 ? 17.549 -1.546 -5.801 1.00 97.25 89 ILE A CA 1
ATOM 622 C C . ILE A 1 89 ? 16.771 -0.955 -6.985 1.00 97.25 89 ILE A C 1
ATOM 624 O O . ILE A 1 89 ? 16.110 -1.686 -7.720 1.00 97.25 89 ILE A O 1
ATOM 628 N N . GLY A 1 90 ? 16.846 0.362 -7.188 1.00 97.25 90 GLY A N 1
ATOM 629 C CA . GLY A 1 90 ? 16.198 1.046 -8.301 1.00 97.25 90 GLY A CA 1
ATOM 630 C C . GLY A 1 90 ? 14.712 1.330 -8.081 1.00 97.25 90 GLY A C 1
ATOM 631 O O . GLY A 1 90 ? 14.080 0.893 -7.114 1.00 97.25 90 GLY A O 1
ATOM 632 N N . TRP A 1 91 ? 14.143 2.093 -9.015 1.00 96.06 91 TRP A N 1
ATOM 633 C CA . TRP A 1 91 ? 12.754 2.550 -8.973 1.00 96.06 91 TRP A CA 1
ATOM 634 C C . TRP A 1 91 ? 11.769 1.378 -8.975 1.00 96.06 91 TRP A C 1
ATOM 636 O O . TRP A 1 91 ? 10.986 1.219 -8.040 1.00 96.06 91 TRP A O 1
ATOM 646 N N . SER A 1 92 ? 11.842 0.516 -9.980 1.00 96.62 92 SER A N 1
ATOM 647 C CA . SER A 1 92 ? 10.821 -0.506 -10.223 1.00 96.62 92 SER A CA 1
ATOM 648 C C . SER A 1 92 ? 10.706 -1.520 -9.089 1.00 96.62 92 SER A C 1
ATOM 650 O O . SER A 1 92 ? 9.600 -1.781 -8.616 1.00 96.62 92 SER A O 1
ATOM 652 N N . ALA A 1 93 ? 11.831 -2.009 -8.558 1.00 97.06 93 ALA A N 1
ATOM 653 C CA . ALA A 1 93 ? 11.820 -2.906 -7.403 1.00 97.06 93 ALA A CA 1
ATOM 654 C C . ALA A 1 93 ? 11.271 -2.215 -6.139 1.00 97.06 93 ALA A C 1
ATOM 656 O O . ALA A 1 93 ? 10.468 -2.801 -5.412 1.00 97.06 93 ALA A O 1
ATOM 657 N N . SER A 1 94 ? 11.628 -0.948 -5.902 1.00 97.06 94 SER A N 1
ATOM 658 C CA . SER A 1 94 ? 11.136 -0.178 -4.750 1.00 97.06 94 SER A CA 1
ATOM 659 C C . SER A 1 94 ? 9.620 0.033 -4.793 1.00 97.06 94 SER A C 1
ATOM 661 O O . SER A 1 94 ? 8.925 -0.170 -3.795 1.00 97.06 94 SER A O 1
ATOM 663 N N . PHE A 1 95 ? 9.077 0.391 -5.959 1.00 96.25 95 PHE A N 1
ATOM 664 C CA . PHE A 1 95 ? 7.633 0.563 -6.133 1.00 96.25 95 PHE A CA 1
ATOM 665 C C . PHE A 1 95 ? 6.877 -0.772 -6.141 1.00 96.25 95 PHE A C 1
ATOM 667 O O . PHE A 1 95 ? 5.747 -0.821 -5.651 1.00 96.25 95 PHE A O 1
ATOM 674 N N . ALA A 1 96 ? 7.498 -1.867 -6.591 1.00 97.50 96 ALA A N 1
ATOM 675 C CA . ALA A 1 96 ? 6.938 -3.211 -6.454 1.00 97.50 96 ALA A CA 1
ATOM 676 C C . ALA A 1 96 ? 6.799 -3.628 -4.978 1.00 97.50 96 ALA A C 1
ATOM 678 O O . ALA A 1 96 ? 5.761 -4.162 -4.587 1.00 97.50 96 ALA A O 1
ATOM 679 N N . ILE A 1 97 ? 7.782 -3.310 -4.125 1.00 96.94 97 ILE A N 1
ATOM 680 C CA . ILE A 1 97 ? 7.659 -3.503 -2.669 1.00 96.94 97 ILE A CA 1
ATOM 681 C C . ILE A 1 97 ? 6.480 -2.686 -2.126 1.00 96.94 97 ILE A C 1
ATOM 683 O O . ILE A 1 97 ? 5.650 -3.215 -1.387 1.00 96.94 97 ILE A O 1
ATOM 687 N N . GLY A 1 98 ? 6.354 -1.417 -2.530 1.00 95.81 98 GLY A N 1
ATOM 688 C CA . GLY A 1 98 ? 5.214 -0.573 -2.157 1.00 95.81 98 GLY A CA 1
ATOM 689 C C . GLY A 1 98 ? 3.859 -1.171 -2.560 1.00 95.81 98 GLY A C 1
ATOM 690 O O . GLY A 1 98 ? 2.912 -1.141 -1.772 1.00 95.81 98 GLY A O 1
ATOM 691 N N . ALA A 1 99 ? 3.775 -1.771 -3.750 1.00 97.81 99 ALA A N 1
ATOM 692 C CA . ALA A 1 99 ? 2.581 -2.463 -4.229 1.00 97.81 99 ALA A CA 1
ATOM 693 C C . ALA A 1 99 ? 2.225 -3.672 -3.353 1.00 97.81 99 ALA A C 1
ATOM 695 O O . ALA A 1 99 ? 1.072 -3.813 -2.939 1.00 97.81 99 ALA A O 1
ATOM 696 N N . VAL A 1 100 ? 3.216 -4.498 -3.001 1.00 97.94 100 VAL A N 1
ATOM 697 C CA . VAL A 1 100 ? 3.033 -5.637 -2.088 1.00 97.94 100 VAL A CA 1
ATOM 698 C C . VAL A 1 100 ? 2.555 -5.161 -0.717 1.00 97.94 100 VAL A C 1
ATOM 700 O O . VAL A 1 100 ? 1.580 -5.694 -0.193 1.00 97.94 100 VAL A O 1
ATOM 703 N N . LEU A 1 101 ? 3.173 -4.120 -0.153 1.00 96.06 101 LEU A N 1
ATOM 704 C CA . LEU A 1 101 ? 2.766 -3.559 1.138 1.00 96.06 101 LEU A CA 1
ATOM 705 C C . LEU A 1 101 ? 1.323 -3.032 1.118 1.00 96.06 101 LEU A C 1
ATOM 707 O O . LEU A 1 101 ? 0.590 -3.234 2.086 1.00 96.06 101 LEU A O 1
ATOM 711 N N . ALA A 1 102 ? 0.885 -2.405 0.022 1.00 96.19 102 ALA A N 1
ATOM 712 C CA . ALA A 1 102 ? -0.499 -1.953 -0.132 1.00 96.19 102 ALA A CA 1
ATOM 713 C C . ALA A 1 102 ? -1.494 -3.128 -0.172 1.00 96.19 102 ALA A C 1
ATOM 715 O O . ALA A 1 102 ? -2.525 -3.082 0.504 1.00 96.19 102 ALA A O 1
ATOM 716 N N . VAL A 1 103 ? -1.162 -4.208 -0.891 1.00 97.81 103 VAL A N 1
ATOM 717 C CA . VAL A 1 103 ? -1.966 -5.441 -0.901 1.00 97.81 103 VAL A CA 1
ATOM 718 C C . VAL A 1 103 ? -2.031 -6.056 0.495 1.00 97.81 103 VAL A C 1
ATOM 720 O O . VAL A 1 103 ? -3.124 -6.358 0.973 1.00 97.81 103 VAL A O 1
ATOM 723 N N . LEU A 1 104 ? -0.890 -6.192 1.177 1.00 97.06 104 LEU A N 1
ATOM 724 C CA . LEU A 1 104 ? -0.824 -6.743 2.532 1.00 97.06 104 LEU A CA 1
ATOM 725 C C . LEU A 1 104 ? -1.645 -5.915 3.523 1.00 97.06 104 LEU A C 1
ATOM 727 O O . LEU A 1 104 ? -2.375 -6.487 4.328 1.00 97.06 104 LEU A O 1
ATOM 731 N N . ALA A 1 105 ? -1.603 -4.584 3.427 1.00 93.81 105 ALA A N 1
ATOM 732 C CA . ALA A 1 105 ? -2.447 -3.708 4.234 1.00 93.81 105 ALA A CA 1
ATOM 733 C C . ALA A 1 105 ? -3.944 -3.939 3.957 1.00 93.81 105 ALA A C 1
ATOM 735 O O . ALA A 1 105 ? -4.744 -3.991 4.888 1.00 93.81 105 ALA A O 1
ATOM 736 N N . GLY A 1 106 ? -4.332 -4.131 2.692 1.00 94.25 106 GLY A N 1
ATOM 737 C CA . GLY A 1 106 ? 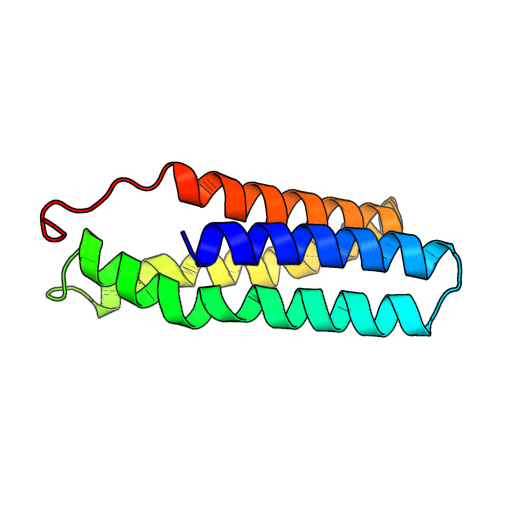-5.703 -4.489 2.325 1.00 94.25 106 GLY A CA 1
ATOM 738 C C . GLY A 1 106 ? -6.140 -5.833 2.907 1.00 94.25 106 GLY A C 1
ATOM 739 O O . GLY A 1 106 ? -7.206 -5.916 3.518 1.00 94.25 106 GLY A O 1
ATOM 740 N N . VAL A 1 107 ? -5.302 -6.864 2.778 1.00 95.00 107 VAL A N 1
ATOM 741 C CA . VAL A 1 107 ? -5.544 -8.205 3.337 1.00 95.00 107 VAL A CA 1
ATOM 742 C C . VAL A 1 107 ? -5.634 -8.160 4.863 1.00 95.00 107 VAL A C 1
ATOM 744 O O . VAL A 1 107 ? -6.524 -8.786 5.434 1.00 95.00 107 VAL A O 1
ATOM 747 N N . ALA A 1 108 ? -4.796 -7.360 5.529 1.00 92.88 108 ALA A N 1
ATOM 748 C CA . ALA A 1 108 ? -4.820 -7.203 6.981 1.00 92.88 108 ALA A CA 1
ATOM 749 C C . ALA A 1 108 ? -6.197 -6.744 7.504 1.00 92.88 108 ALA A C 1
ATOM 751 O O . ALA A 1 108 ? -6.639 -7.174 8.568 1.00 92.88 108 ALA A O 1
ATOM 752 N N . MET A 1 109 ? -6.928 -5.944 6.720 1.00 91.38 109 MET A N 1
ATOM 753 C CA . MET A 1 109 ? -8.272 -5.475 7.078 1.00 91.38 109 MET A CA 1
ATOM 754 C C . MET A 1 109 ? -9.324 -6.592 7.140 1.00 91.38 109 MET A C 1
ATOM 756 O O . MET A 1 10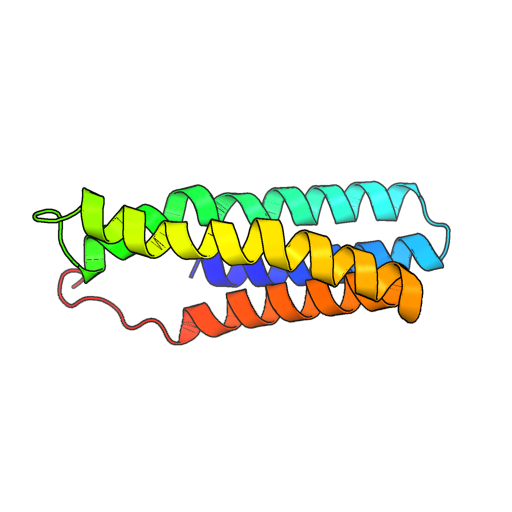9 ? -10.397 -6.370 7.695 1.00 91.38 109 MET A O 1
ATOM 760 N N . VAL A 1 110 ? -9.055 -7.781 6.587 1.00 90.00 110 VAL A N 1
ATOM 761 C CA . VAL A 1 110 ? -9.949 -8.950 6.706 1.00 90.00 110 VAL A CA 1
ATOM 762 C C . VAL A 1 110 ? -9.964 -9.498 8.134 1.00 90.00 110 VAL A C 1
ATOM 764 O O . VAL A 1 110 ? -10.972 -10.049 8.565 1.00 90.00 110 VAL A O 1
ATOM 767 N N . PHE A 1 111 ? -8.880 -9.310 8.889 1.00 89.06 111 PHE A N 1
ATOM 768 C CA . PHE A 1 111 ? -8.767 -9.801 10.264 1.00 89.06 111 PHE A CA 1
ATOM 769 C C . PHE A 1 111 ? -9.431 -8.883 11.300 1.00 89.06 111 PHE A C 1
ATOM 771 O O . PHE A 1 111 ? -9.519 -9.247 12.474 1.00 89.06 111 PHE A O 1
ATOM 778 N N . LEU A 1 112 ? -9.926 -7.711 10.886 1.00 86.44 112 LEU A N 1
ATOM 779 C CA . LEU A 1 112 ? -10.712 -6.830 11.747 1.00 86.44 112 LEU A CA 1
ATOM 780 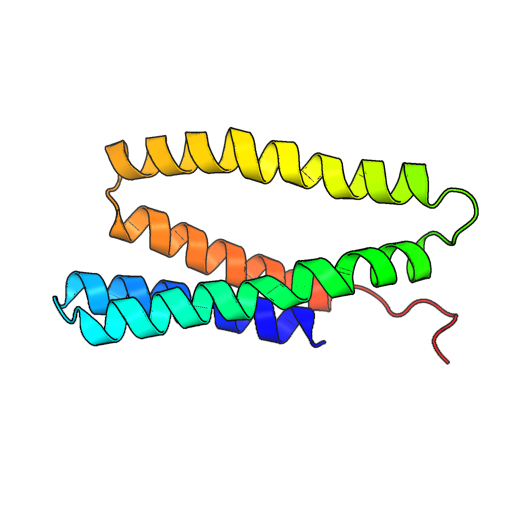C C . LEU A 1 112 ? -12.081 -7.456 12.044 1.00 86.44 112 LEU A C 1
ATOM 782 O O . LEU A 1 112 ? -12.850 -7.773 11.135 1.00 86.44 112 LEU A O 1
ATOM 786 N N . ARG A 1 113 ? -12.386 -7.624 13.333 1.00 80.88 113 ARG A N 1
ATOM 787 C CA . ARG A 1 113 ? -13.609 -8.278 13.816 1.00 80.88 113 ARG A CA 1
ATOM 788 C C . ARG A 1 113 ? -14.774 -7.289 13.905 1.00 80.88 113 ARG A C 1
ATOM 790 O O . ARG A 1 113 ? -14.597 -6.228 14.479 1.00 80.88 113 ARG A O 1
ATOM 797 N N . PRO A 1 114 ? -15.984 -7.616 13.430 1.00 74.44 114 PRO A N 1
ATOM 798 C CA . PRO A 1 114 ? -17.139 -6.742 13.630 1.00 74.44 114 PRO A CA 1
ATOM 799 C C . PRO A 1 114 ? -17.303 -6.358 15.108 1.00 74.44 114 PRO A C 1
ATOM 801 O O . PRO A 1 114 ? -17.174 -7.213 15.988 1.00 74.44 114 PRO A O 1
ATOM 804 N N . THR A 1 115 ? -17.565 -5.082 15.388 1.00 72.62 115 THR A N 1
ATOM 805 C CA . THR A 1 115 ? -17.902 -4.637 16.742 1.00 72.62 115 THR A CA 1
ATOM 806 C C . THR A 1 115 ? -19.341 -5.042 17.057 1.00 72.62 115 THR A C 1
ATOM 808 O O . THR A 1 115 ? -20.201 -5.045 16.178 1.00 72.62 115 THR A O 1
ATOM 811 N N . ALA A 1 116 ? -19.619 -5.409 18.312 1.00 63.28 116 ALA A N 1
ATOM 812 C CA . ALA A 1 116 ? -20.923 -5.937 18.738 1.00 63.28 116 ALA A CA 1
ATOM 813 C C . ALA A 1 116 ? -22.106 -4.969 18.517 1.00 63.28 116 ALA A C 1
ATOM 815 O O . ALA A 1 116 ? -23.252 -5.394 18.568 1.00 63.28 116 ALA A O 1
ATOM 816 N N . ALA A 1 117 ? -21.835 -3.690 18.237 1.00 55.53 117 ALA A N 1
ATOM 817 C CA . ALA A 1 117 ? -22.838 -2.681 17.902 1.00 55.53 117 ALA A CA 1
ATOM 818 C C . ALA A 1 117 ? -23.368 -2.770 16.452 1.00 55.53 117 ALA A C 1
ATOM 820 O O . ALA A 1 117 ? -24.204 -1.959 16.068 1.00 55.53 117 ALA A O 1
ATOM 821 N N . ALA A 1 118 ? -22.873 -3.712 15.639 1.00 49.09 118 ALA A N 1
ATOM 822 C CA . ALA A 1 118 ? -23.231 -3.857 14.225 1.00 49.09 118 ALA A CA 1
ATOM 823 C C . ALA A 1 118 ? -24.239 -4.991 13.920 1.00 49.09 118 ALA A C 1
ATOM 825 O O . ALA A 1 118 ? -24.322 -5.404 12.763 1.00 49.09 118 ALA A O 1
ATOM 826 N N . ASN A 1 119 ? -24.985 -5.483 14.921 1.00 39.59 119 ASN A N 1
ATOM 827 C CA . ASN A 1 119 ? -26.122 -6.399 14.744 1.00 39.59 119 ASN A CA 1
ATOM 828 C C . ASN A 1 119 ? -27.407 -5.785 15.297 1.00 39.59 119 ASN A C 1
ATOM 830 O O . ASN A 1 119 ? -27.388 -5.395 16.485 1.00 39.59 119 ASN A O 1
#

Organism: NCBI:txid1220023

Radius of gyration: 16.55 Å; Cα contacts (8 Å, |Δi|>4): 114; chains: 1; bounding box: 46×23×47 Å

Sequence (119 aa):
RTVTVSLVLCGVALAGAVAAGEAGFGAGFVVLIGAAALFRAPVFAVFPNIVADYYGRTYSSENYAALYTGKLFGGVLGGTVASGLVLVIGWSASFAIGAVLAVLAGVAMVFLRPTAAAN

Solvent-accessible surface area (backbone atoms only — not comparable to full-atom values): 6192 Å² total; per-residue (Å²): 108,72,53,29,55,28,24,32,50,15,10,52,24,34,40,50,15,44,56,24,52,76,67,67,36,61,70,56,19,55,54,22,45,50,47,18,57,56,30,53,49,59,49,74,70,47,49,62,54,54,51,39,66,72,68,39,68,92,52,41,67,60,54,48,50,60,60,50,51,53,51,53,51,55,48,60,51,41,51,52,51,49,55,52,37,32,76,75,63,32,61,59,56,40,48,41,50,51,13,51,51,32,27,51,56,11,58,55,55,69,75,63,72,84,50,85,87,79,115